Protein AF-A0AAQ3JXB2-F1 (afdb_monomer_lite)

Structure (mmCIF, N/CA/C/O backbone):
data_AF-A0AAQ3JXB2-F1
#
_entry.id   AF-A0AAQ3JXB2-F1
#
loop_
_atom_site.group_PDB
_atom_site.id
_atom_site.type_symbol
_atom_site.label_atom_id
_atom_site.label_alt_id
_atom_site.label_comp_id
_atom_site.label_asym_id
_atom_site.label_entity_id
_atom_site.label_seq_id
_atom_site.pdbx_PDB_ins_code
_atom_site.Cartn_x
_atom_site.Cartn_y
_atom_site.Cartn_z
_atom_site.occupancy
_atom_site.B_iso_or_equiv
_atom_site.auth_seq_id
_atom_site.auth_comp_id
_atom_site.auth_asym_id
_atom_site.auth_atom_id
_atom_site.pdbx_PDB_model_num
ATOM 1 N N . MET A 1 1 ? -3.325 -7.608 -34.342 1.00 51.31 1 MET A N 1
ATOM 2 C CA . MET A 1 1 ? -2.172 -7.293 -35.223 1.00 51.31 1 MET A CA 1
ATOM 3 C C . MET A 1 1 ? -1.601 -8.503 -35.985 1.00 51.31 1 MET A C 1
ATOM 5 O O . MET A 1 1 ? -0.627 -8.331 -36.702 1.00 51.31 1 MET A O 1
ATOM 9 N N . LEU A 1 2 ? -2.208 -9.698 -35.923 1.00 53.25 2 LEU A N 1
ATOM 10 C CA . LEU A 1 2 ? -1.660 -10.907 -36.567 1.00 53.25 2 LEU A CA 1
ATOM 11 C C . LEU A 1 2 ? -1.946 -11.036 -38.081 1.00 53.25 2 LEU A C 1
ATOM 13 O O . LEU A 1 2 ? -1.191 -11.687 -38.795 1.00 53.25 2 LEU A O 1
ATOM 17 N N . ASN A 1 3 ? -2.959 -10.345 -38.616 1.00 52.50 3 ASN A N 1
ATOM 18 C CA . ASN A 1 3 ? -3.387 -10.526 -40.015 1.00 52.50 3 ASN A CA 1
ATOM 19 C C . ASN A 1 3 ? -2.503 -9.837 -41.076 1.00 52.50 3 ASN A C 1
ATOM 21 O O . ASN A 1 3 ? -2.675 -10.092 -42.267 1.00 52.50 3 ASN A O 1
ATOM 25 N N . LYS A 1 4 ? -1.563 -8.965 -40.684 1.00 54.75 4 LYS A N 1
ATOM 26 C CA . LYS A 1 4 ? -0.630 -8.315 -41.630 1.00 54.75 4 LYS A CA 1
ATOM 27 C C . LYS A 1 4 ? 0.612 -9.161 -41.926 1.00 54.75 4 LYS A C 1
ATOM 29 O O . LYS A 1 4 ? 1.203 -8.992 -42.984 1.00 54.75 4 LYS A O 1
ATOM 34 N N . PHE A 1 5 ? 0.981 -10.084 -41.037 1.00 47.97 5 PHE A N 1
ATOM 35 C CA . PHE A 1 5 ? 2.203 -10.881 -41.186 1.00 47.97 5 PHE A CA 1
ATOM 36 C C . PHE A 1 5 ? 2.020 -12.049 -42.171 1.00 47.97 5 PHE A C 1
ATOM 38 O O . PHE A 1 5 ? 2.896 -12.318 -42.986 1.00 47.97 5 PHE A O 1
ATOM 45 N N . LEU A 1 6 ? 0.834 -12.667 -42.182 1.00 52.22 6 LEU A N 1
ATOM 46 C CA . LEU A 1 6 ? 0.492 -13.799 -43.059 1.00 52.22 6 LEU A CA 1
ATOM 47 C C . LEU A 1 6 ? 0.279 -13.425 -44.539 1.00 52.22 6 LEU A C 1
ATOM 49 O O . LEU A 1 6 ? 0.353 -14.293 -45.400 1.00 52.22 6 LEU A O 1
ATOM 53 N N . LYS A 1 7 ? 0.040 -12.147 -44.870 1.00 51.38 7 LYS A N 1
ATOM 54 C CA . LYS A 1 7 ? -0.134 -11.696 -46.269 1.00 51.38 7 LYS A CA 1
ATOM 55 C C . LYS A 1 7 ? 1.182 -11.389 -46.993 1.00 51.38 7 LYS A C 1
ATOM 57 O O . LYS A 1 7 ? 1.177 -11.243 -48.212 1.00 51.38 7 LYS A O 1
ATOM 62 N N . ASN A 1 8 ? 2.294 -11.277 -46.265 1.00 48.47 8 ASN A N 1
ATOM 63 C CA . ASN A 1 8 ? 3.596 -10.953 -46.854 1.00 48.47 8 ASN A CA 1
ATOM 64 C C . ASN A 1 8 ? 4.373 -12.194 -47.312 1.00 48.47 8 ASN A C 1
ATOM 66 O O . ASN A 1 8 ? 5.244 -12.072 -48.166 1.00 48.47 8 ASN A O 1
ATOM 70 N N . THR A 1 9 ? 4.044 -13.378 -46.793 1.00 49.19 9 THR A N 1
ATOM 71 C CA . THR A 1 9 ? 4.702 -14.640 -47.162 1.00 49.19 9 THR A CA 1
ATOM 72 C C . THR A 1 9 ? 4.151 -15.248 -48.452 1.00 49.19 9 THR A C 1
ATOM 74 O O . THR A 1 9 ? 4.883 -15.941 -49.147 1.00 49.19 9 THR A O 1
ATOM 77 N N . SER A 1 10 ? 2.897 -14.956 -48.821 1.00 50.88 10 SER A N 1
ATOM 78 C CA . SER A 1 10 ? 2.298 -15.459 -50.066 1.00 50.88 10 SER A CA 1
ATOM 79 C C . SER A 1 10 ? 2.708 -14.669 -51.312 1.00 50.88 10 SER A C 1
ATOM 81 O O . SER A 1 10 ? 2.716 -15.215 -52.407 1.00 50.88 10 SER A O 1
ATOM 83 N N . LYS A 1 11 ? 3.085 -13.389 -51.175 1.00 52.28 11 LYS A N 1
ATOM 84 C CA . LYS A 1 11 ? 3.577 -12.580 -52.307 1.00 52.28 11 LYS A CA 1
ATOM 85 C C . LYS A 1 11 ? 5.029 -12.885 -52.674 1.00 52.28 11 LYS A C 1
ATOM 87 O O . LYS A 1 11 ? 5.397 -12.756 -53.837 1.00 52.28 11 LYS A O 1
ATOM 92 N N . SER A 1 12 ? 5.856 -13.281 -51.705 1.00 52.16 12 SER A N 1
ATOM 93 C CA . SER A 1 12 ? 7.261 -13.612 -51.963 1.00 52.16 12 SER A CA 1
ATOM 94 C C . SER A 1 12 ? 7.439 -14.998 -52.583 1.00 52.16 12 SER A C 1
ATOM 96 O O . SER A 1 12 ? 8.377 -15.182 -53.351 1.00 52.16 12 SER A O 1
ATOM 98 N N . SER A 1 13 ? 6.548 -15.959 -52.308 1.00 55.03 13 SER A N 1
ATOM 99 C CA . SER A 1 13 ? 6.614 -17.294 -52.918 1.00 55.03 13 SER A CA 1
ATOM 100 C C . SER A 1 13 ? 6.257 -17.275 -54.408 1.00 55.03 13 SER A C 1
ATOM 102 O O . SER A 1 13 ? 6.953 -17.903 -55.196 1.00 55.03 13 SER A O 1
ATOM 104 N N . VAL A 1 14 ? 5.245 -16.496 -54.808 1.00 56.38 14 VAL A N 1
ATOM 105 C CA . VAL A 1 14 ? 4.811 -16.378 -56.217 1.00 56.38 14 VAL A CA 1
ATOM 106 C C . VAL A 1 14 ? 5.878 -15.692 -57.084 1.00 56.38 14 VAL A C 1
ATOM 108 O O . VAL A 1 14 ? 6.216 -16.187 -58.152 1.00 56.38 14 VAL A O 1
ATOM 111 N N . CYS A 1 15 ? 6.510 -14.627 -56.577 1.00 51.56 15 CYS A N 1
ATOM 112 C CA . CYS A 1 15 ? 7.579 -13.902 -57.282 1.00 51.56 15 CYS A CA 1
ATOM 113 C C . CYS A 1 15 ? 8.853 -14.748 -57.498 1.00 51.56 15 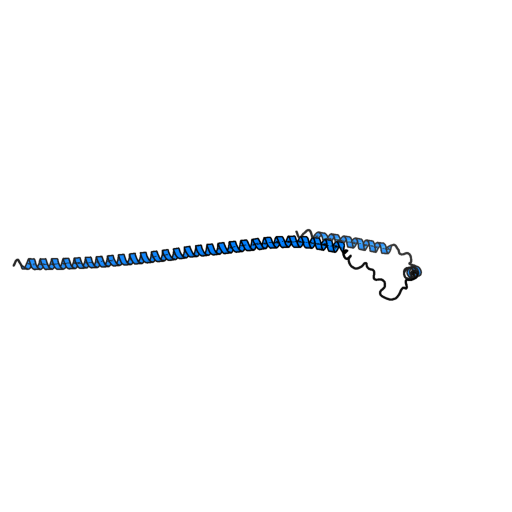CYS A C 1
ATOM 115 O O . CYS A 1 15 ? 9.587 -14.550 -58.466 1.00 51.56 15 CYS A O 1
ATOM 117 N N . ASN A 1 16 ? 9.122 -15.718 -56.617 1.00 56.16 16 ASN A N 1
ATOM 118 C CA . ASN A 1 16 ? 10.244 -16.641 -56.794 1.00 56.16 16 ASN A CA 1
ATOM 119 C C . ASN A 1 16 ? 9.948 -17.731 -57.837 1.00 56.16 16 ASN A C 1
ATOM 121 O O . ASN A 1 16 ? 10.869 -18.156 -58.531 1.00 56.16 16 ASN A O 1
ATOM 125 N N . GLN A 1 17 ? 8.684 -18.146 -57.973 1.00 59.69 17 GLN A N 1
ATOM 126 C CA . GLN A 1 17 ? 8.248 -19.140 -58.957 1.00 59.69 17 GLN A CA 1
ATOM 127 C C . GLN A 1 17 ? 8.389 -18.599 -60.390 1.00 59.69 17 GLN A C 1
ATOM 129 O O . GLN A 1 17 ? 9.027 -19.228 -61.230 1.00 59.69 17 GLN A O 1
ATOM 134 N N . GLU A 1 18 ? 7.902 -17.377 -60.632 1.00 63.31 18 GLU A N 1
ATOM 135 C CA . GLU A 1 18 ? 7.987 -16.697 -61.936 1.00 63.31 18 GLU A CA 1
ATOM 136 C C . GLU A 1 18 ? 9.444 -16.451 -62.363 1.00 63.31 18 GLU A C 1
ATOM 138 O O . GLU A 1 18 ? 9.805 -16.591 -63.531 1.00 63.31 18 GLU A O 1
ATOM 143 N N . LYS A 1 19 ? 10.322 -16.139 -61.400 1.00 65.81 19 LYS A N 1
ATOM 144 C CA . LYS A 1 19 ? 11.765 -15.996 -61.645 1.00 65.81 19 LYS A CA 1
ATOM 145 C C . LYS A 1 19 ? 12.424 -17.307 -62.059 1.00 65.81 19 LYS A C 1
ATOM 147 O O . LYS A 1 19 ? 13.346 -17.285 -62.870 1.00 65.81 19 LYS A O 1
ATOM 152 N N . PHE A 1 20 ? 11.985 -18.427 -61.490 1.00 64.69 20 PHE A N 1
ATOM 153 C CA . PH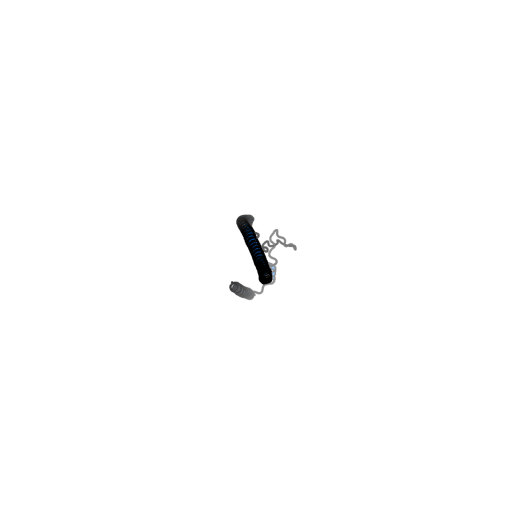E A 1 20 ? 12.517 -19.744 -61.823 1.00 64.69 20 PHE A CA 1
ATOM 154 C C . PHE A 1 20 ? 12.065 -20.186 -63.219 1.00 64.69 20 PHE A C 1
ATOM 156 O O . PHE A 1 20 ? 12.883 -20.656 -64.006 1.00 64.69 20 PHE A O 1
ATOM 163 N N . GLU A 1 21 ? 10.799 -19.953 -63.567 1.00 66.88 21 GLU A N 1
ATOM 164 C CA . GLU A 1 21 ? 10.261 -20.246 -64.901 1.00 66.88 21 GLU A CA 1
ATOM 165 C C . GLU A 1 21 ? 10.915 -19.385 -65.991 1.00 66.88 21 GLU A C 1
ATOM 167 O O . GLU A 1 21 ? 11.285 -19.910 -67.040 1.00 66.88 21 GLU A O 1
ATOM 172 N N . ALA A 1 22 ? 11.173 -18.099 -65.727 1.00 65.12 22 ALA A N 1
ATOM 173 C CA . ALA A 1 22 ? 11.887 -17.225 -66.662 1.00 65.12 22 ALA A CA 1
ATOM 174 C C . ALA A 1 22 ? 13.345 -17.664 -66.910 1.00 65.12 22 ALA A C 1
ATOM 176 O O . ALA A 1 22 ? 13.824 -17.616 -68.044 1.00 65.12 22 ALA A O 1
ATOM 177 N N . LEU A 1 23 ? 14.049 -18.130 -65.870 1.00 61.91 23 LEU A N 1
ATOM 178 C CA . LEU A 1 23 ? 15.406 -18.676 -66.005 1.00 61.91 23 LEU A CA 1
ATOM 179 C C . LEU A 1 23 ? 15.405 -20.036 -66.718 1.00 61.91 23 LEU A C 1
ATOM 181 O O . LEU A 1 23 ? 16.320 -20.328 -67.485 1.00 61.91 23 LEU A O 1
ATOM 185 N N . SER A 1 24 ? 14.367 -20.849 -66.502 1.00 62.03 24 SER A N 1
ATOM 186 C CA . SER A 1 24 ? 14.189 -22.133 -67.186 1.00 62.03 24 SER A CA 1
ATOM 187 C C . SER A 1 24 ? 13.874 -21.957 -68.676 1.00 62.03 24 SER A C 1
ATOM 189 O O . SER A 1 24 ? 14.355 -22.735 -69.499 1.00 62.03 24 SER A O 1
ATOM 191 N N . ALA A 1 25 ? 13.100 -20.932 -69.041 1.00 59.22 25 ALA A N 1
ATOM 192 C CA . ALA A 1 25 ? 12.803 -20.605 -70.433 1.00 59.22 25 ALA A CA 1
ATOM 193 C C . ALA A 1 25 ? 14.050 -20.099 -71.185 1.00 59.22 25 ALA A C 1
ATOM 195 O O . ALA A 1 25 ? 14.293 -20.515 -72.315 1.00 59.22 25 ALA A O 1
ATOM 196 N N . GLN A 1 26 ? 14.905 -19.295 -70.537 1.00 56.19 26 GLN A N 1
ATOM 197 C CA . GLN A 1 26 ? 16.168 -18.824 -71.131 1.00 56.19 26 GLN A CA 1
ATOM 198 C C . GLN A 1 26 ? 17.184 -19.941 -71.408 1.00 56.19 26 GLN A C 1
ATOM 200 O O . GLN A 1 26 ? 18.041 -19.780 -72.273 1.00 56.19 26 GLN A O 1
ATOM 205 N N . ALA A 1 27 ? 17.093 -21.077 -70.713 1.00 52.38 27 ALA A N 1
ATOM 206 C CA . ALA A 1 27 ? 17.956 -22.228 -70.971 1.00 52.38 27 ALA A CA 1
ATOM 207 C C . ALA A 1 27 ? 17.571 -23.003 -72.248 1.00 52.38 27 ALA A C 1
ATOM 209 O O . ALA A 1 27 ? 18.354 -23.829 -72.711 1.00 52.38 27 ALA A O 1
ATOM 210 N N . SER A 1 28 ? 16.384 -22.750 -72.815 1.00 52.28 28 SER A N 1
ATOM 211 C CA . SER A 1 28 ? 15.822 -23.544 -73.918 1.00 52.28 28 SER A CA 1
ATOM 212 C C . SER A 1 28 ? 15.998 -22.915 -75.311 1.00 52.28 28 SER A C 1
ATOM 214 O O . SER A 1 28 ? 15.719 -23.580 -76.302 1.00 52.28 28 SER A O 1
ATOM 216 N N . GLU A 1 29 ? 16.491 -21.674 -75.417 1.00 52.03 29 GLU A N 1
ATOM 217 C CA . GLU A 1 29 ? 16.631 -20.953 -76.702 1.00 52.03 29 GLU A CA 1
ATOM 218 C C . GLU A 1 29 ? 18.083 -20.795 -77.202 1.00 52.03 29 GLU A C 1
ATOM 220 O O . GLU A 1 29 ? 18.313 -20.196 -78.250 1.00 52.03 29 GLU A O 1
ATOM 225 N N . SER A 1 30 ? 19.082 -21.357 -76.513 1.00 50.53 30 SER A N 1
ATOM 226 C CA . SER A 1 30 ? 20.498 -21.276 -76.919 1.00 50.53 30 SER A CA 1
ATOM 227 C C . SER A 1 30 ? 21.102 -22.607 -77.380 1.00 50.53 30 SER A C 1
ATOM 229 O O . SER A 1 30 ? 22.315 -22.801 -77.305 1.00 50.53 30 SER A O 1
ATOM 231 N N . SER A 1 31 ? 20.287 -23.528 -77.906 1.00 53.09 31 SER A N 1
ATOM 232 C CA . SER A 1 31 ? 20.771 -24.780 -78.502 1.00 53.09 31 SER A CA 1
ATOM 233 C C . SER A 1 31 ? 21.367 -24.552 -79.899 1.00 53.09 31 SER A C 1
ATOM 235 O O . SER A 1 31 ? 20.897 -25.094 -80.899 1.00 53.09 31 SER A O 1
ATOM 237 N N . THR A 1 32 ? 22.421 -23.745 -79.989 1.00 59.66 32 THR A N 1
ATOM 238 C CA . THR A 1 32 ? 23.436 -23.977 -81.018 1.00 59.66 32 THR A CA 1
ATOM 239 C C . THR A 1 32 ? 24.144 -25.281 -80.651 1.00 59.66 32 THR A C 1
ATOM 241 O O . THR A 1 32 ? 24.443 -25.444 -79.465 1.00 59.66 32 THR A O 1
ATOM 244 N N . PRO A 1 33 ? 24.395 -26.214 -81.591 1.00 55.66 33 PRO A N 1
ATOM 245 C CA . PRO A 1 33 ? 25.168 -27.415 -81.295 1.00 55.66 33 PRO A CA 1
ATOM 246 C C . PRO A 1 33 ? 26.499 -26.953 -80.713 1.00 55.66 33 PRO A C 1
ATOM 248 O O . PRO A 1 33 ? 27.282 -26.291 -81.393 1.00 55.66 33 PRO A O 1
ATOM 251 N N . ILE A 1 34 ? 26.679 -27.181 -79.414 1.00 61.94 34 ILE A N 1
ATOM 252 C CA . ILE A 1 34 ? 27.871 -26.729 -78.723 1.00 61.94 34 ILE A CA 1
ATOM 253 C C . ILE A 1 34 ? 28.965 -27.665 -79.207 1.00 61.94 34 ILE A C 1
ATOM 255 O O . ILE A 1 34 ? 29.000 -28.830 -78.819 1.00 61.94 34 ILE A O 1
ATOM 259 N N . ASP A 1 35 ? 29.774 -27.162 -80.135 1.00 66.38 35 ASP A N 1
ATOM 260 C CA . ASP A 1 35 ? 30.965 -27.837 -80.622 1.00 66.38 35 ASP A CA 1
ATOM 261 C C . ASP A 1 35 ? 31.767 -28.297 -79.398 1.00 66.38 35 ASP A C 1
ATOM 263 O O . ASP A 1 35 ? 32.036 -27.502 -78.489 1.00 66.38 35 ASP A O 1
ATOM 267 N N . GLU A 1 36 ? 32.066 -29.593 -79.310 1.00 67.56 36 GLU A N 1
ATOM 268 C CA . GLU A 1 36 ? 32.727 -30.171 -78.133 1.00 67.56 36 GLU A CA 1
ATOM 269 C C . GLU A 1 36 ? 34.054 -29.447 -77.864 1.00 67.56 36 GLU A C 1
ATOM 271 O O . GLU A 1 36 ? 34.427 -29.205 -76.711 1.00 67.56 36 GLU A O 1
ATOM 276 N N . ASP A 1 37 ? 34.692 -28.968 -78.933 1.00 66.81 37 ASP A N 1
ATOM 277 C CA . ASP A 1 37 ? 35.904 -28.167 -78.880 1.00 66.81 37 ASP A CA 1
ATOM 278 C C . ASP A 1 37 ? 35.664 -26.745 -78.331 1.00 66.81 37 ASP A C 1
ATOM 280 O O . ASP A 1 37 ? 36.546 -26.184 -77.678 1.00 66.81 37 ASP A O 1
ATOM 284 N N . GLU A 1 38 ? 34.487 -26.143 -78.532 1.00 64.38 38 GLU A N 1
ATOM 285 C CA . GLU A 1 38 ? 34.094 -24.848 -77.943 1.00 64.38 38 GLU A CA 1
ATOM 286 C C . GLU A 1 38 ? 33.952 -24.970 -76.419 1.00 64.38 38 GLU A C 1
ATOM 288 O O . GLU A 1 38 ? 34.487 -24.140 -75.673 1.00 64.38 38 GLU A O 1
ATOM 293 N N . ILE A 1 39 ? 33.326 -26.055 -75.944 1.00 67.56 39 ILE A N 1
ATOM 294 C CA . ILE A 1 39 ? 33.247 -26.383 -74.510 1.00 67.56 39 ILE A CA 1
ATOM 295 C C . ILE A 1 39 ? 34.655 -26.572 -73.955 1.00 67.56 39 ILE A C 1
ATOM 297 O O . ILE A 1 39 ? 35.009 -25.998 -72.919 1.00 67.56 39 ILE A O 1
ATOM 301 N N . TYR A 1 40 ? 35.482 -27.341 -74.663 1.00 64.38 40 TYR A N 1
ATOM 302 C CA . TYR A 1 40 ? 36.838 -27.642 -74.233 1.00 64.38 40 TYR A CA 1
ATOM 303 C C . TYR A 1 40 ? 37.698 -26.376 -74.138 1.00 64.38 40 TYR A C 1
ATOM 305 O O . TYR A 1 40 ? 38.387 -26.178 -73.138 1.00 64.38 40 TYR A O 1
ATOM 313 N N . ARG A 1 41 ? 37.590 -25.447 -75.097 1.00 69.38 41 ARG A N 1
ATOM 314 C CA . ARG A 1 41 ? 38.257 -24.131 -75.051 1.00 69.38 41 ARG A CA 1
ATOM 315 C C . ARG A 1 41 ? 37.728 -23.230 -73.933 1.00 69.38 41 ARG A C 1
ATOM 317 O O . ARG A 1 41 ? 38.500 -22.486 -73.324 1.00 69.38 41 ARG A O 1
ATOM 324 N N . GLN A 1 42 ? 36.429 -23.268 -73.635 1.00 64.12 42 GLN A N 1
ATOM 325 C CA . GLN A 1 42 ? 35.845 -22.452 -72.568 1.00 64.12 42 GLN A CA 1
ATOM 326 C C . GLN A 1 42 ? 36.244 -22.954 -71.175 1.00 64.12 42 GLN A C 1
ATOM 328 O O . GLN A 1 42 ? 36.470 -22.139 -70.271 1.00 64.12 42 GLN A O 1
ATOM 333 N N . VAL A 1 43 ? 36.371 -24.273 -71.006 1.00 62.28 43 VAL A N 1
ATOM 334 C CA . VAL A 1 43 ? 36.831 -24.918 -69.770 1.00 62.28 43 VAL A CA 1
ATOM 335 C C . VAL A 1 43 ? 38.349 -24.796 -69.633 1.00 62.28 43 VAL A C 1
ATOM 337 O O . VAL A 1 43 ? 38.839 -24.363 -68.584 1.00 62.28 43 VAL A O 1
ATOM 340 N N . ILE A 1 44 ? 39.102 -25.078 -70.697 1.00 69.31 44 ILE A N 1
ATOM 341 C CA . ILE A 1 44 ? 40.568 -24.999 -70.785 1.00 69.31 44 ILE A CA 1
ATOM 342 C C . ILE A 1 44 ? 40.975 -23.707 -71.503 1.00 69.31 44 ILE A C 1
ATOM 344 O O . ILE A 1 44 ? 41.693 -23.706 -72.500 1.00 69.31 44 ILE A O 1
ATOM 348 N N . ARG A 1 45 ? 40.494 -22.561 -71.001 1.00 69.19 45 ARG A N 1
ATOM 349 C CA . ARG A 1 45 ? 40.944 -21.251 -71.503 1.00 69.19 45 ARG A CA 1
ATOM 350 C C . ARG A 1 45 ? 42.474 -21.175 -71.501 1.00 69.19 45 ARG A C 1
ATOM 352 O O . ARG A 1 45 ? 43.068 -21.735 -70.572 1.00 69.19 45 ARG A O 1
ATOM 359 N N . PRO A 1 46 ? 43.083 -20.412 -72.432 1.00 68.88 46 PRO A N 1
ATOM 360 C CA . PRO A 1 46 ? 44.524 -20.217 -72.480 1.00 68.88 46 PRO A CA 1
ATOM 361 C C . PRO A 1 46 ? 45.078 -19.887 -71.100 1.00 68.88 46 PRO A C 1
ATOM 363 O O . PRO A 1 46 ? 44.585 -18.984 -70.409 1.00 68.88 46 PRO A O 1
ATOM 366 N N . GLU A 1 47 ? 46.068 -20.667 -70.685 1.00 67.81 47 GLU A N 1
ATOM 367 C CA . GLU A 1 47 ? 46.726 -20.482 -69.406 1.00 67.81 47 GLU A CA 1
ATOM 368 C C . GLU A 1 47 ? 47.342 -19.083 -69.370 1.00 67.81 47 GLU A C 1
ATOM 370 O O . GLU A 1 47 ? 48.127 -18.693 -70.235 1.00 67.81 47 GLU A O 1
ATOM 375 N N . ARG A 1 48 ? 46.924 -18.274 -68.393 1.00 68.94 48 ARG A N 1
ATOM 376 C CA . ARG A 1 48 ? 47.497 -16.942 -68.224 1.00 68.94 48 ARG A CA 1
ATOM 377 C C . ARG A 1 48 ? 48.880 -17.102 -67.612 1.00 68.94 48 ARG A C 1
ATOM 379 O O . ARG A 1 48 ? 49.023 -17.771 -66.590 1.00 68.94 48 ARG A O 1
ATOM 386 N N . HIS A 1 49 ? 49.874 -16.469 -68.231 1.00 62.03 49 HIS A N 1
ATOM 387 C CA . HIS A 1 49 ? 51.260 -16.502 -67.774 1.00 62.03 49 HIS A CA 1
ATOM 388 C C . HIS A 1 49 ? 51.340 -16.180 -66.270 1.00 62.03 49 HIS A C 1
ATOM 390 O O . HIS A 1 49 ? 50.792 -15.174 -65.819 1.00 62.03 49 HIS A O 1
ATOM 396 N N . GLY A 1 50 ? 51.964 -17.070 -65.494 1.00 65.25 50 GLY A N 1
ATOM 397 C CA . GLY A 1 50 ? 52.111 -16.937 -64.040 1.00 65.25 50 GLY A CA 1
ATOM 398 C C . GLY A 1 50 ? 50.963 -17.489 -63.183 1.00 65.25 50 GLY A C 1
ATOM 399 O O . GLY A 1 50 ? 51.023 -17.367 -61.962 1.00 65.25 50 GLY A O 1
ATOM 400 N N . ARG A 1 51 ? 49.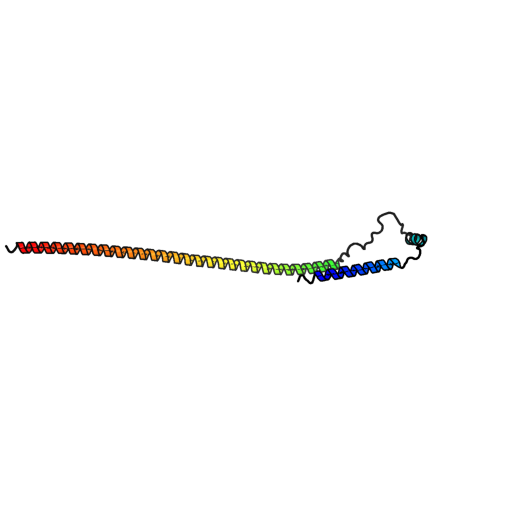925 -18.108 -63.766 1.00 65.56 51 ARG A N 1
ATOM 401 C CA . ARG A 1 51 ? 48.828 -18.737 -63.009 1.00 65.56 51 ARG A CA 1
ATOM 402 C C . ARG A 1 51 ? 48.654 -20.199 -63.408 1.00 65.56 51 ARG A C 1
ATOM 404 O O . ARG A 1 51 ? 47.827 -20.517 -64.258 1.00 65.56 51 ARG A O 1
ATOM 411 N N . THR A 1 52 ? 49.393 -21.076 -62.734 1.00 63.56 52 THR A N 1
ATOM 412 C CA . THR A 1 52 ? 49.267 -22.527 -62.894 1.00 63.56 52 THR A CA 1
ATOM 413 C C . THR A 1 52 ? 47.919 -23.008 -62.358 1.00 63.56 52 THR A C 1
ATOM 415 O O . THR A 1 52 ? 47.561 -22.721 -61.211 1.00 63.56 52 THR A O 1
ATOM 418 N N . ARG A 1 53 ? 47.154 -23.756 -63.162 1.00 65.19 53 ARG A N 1
ATOM 419 C CA . ARG A 1 53 ? 45.973 -24.494 -62.676 1.00 65.19 53 ARG A CA 1
ATOM 420 C C . ARG A 1 53 ? 46.436 -25.707 -61.862 1.00 65.19 53 ARG A C 1
ATOM 422 O O . ARG A 1 53 ? 46.493 -26.818 -62.369 1.00 65.19 53 ARG A O 1
ATOM 429 N N . GLY A 1 54 ? 46.815 -25.489 -60.607 1.00 70.19 54 GLY A N 1
ATOM 430 C CA . GLY A 1 54 ? 47.110 -26.584 -59.681 1.00 70.19 54 GLY A CA 1
ATOM 431 C C . GLY A 1 54 ? 45.833 -27.297 -59.225 1.00 70.19 54 GLY A C 1
ATOM 432 O O . GLY A 1 54 ? 44.812 -26.648 -58.994 1.00 70.19 54 GLY A O 1
ATOM 433 N N . TYR A 1 55 ? 45.892 -28.619 -59.049 1.00 63.91 55 TYR A N 1
ATOM 434 C CA . TYR A 1 55 ? 44.904 -29.344 -58.248 1.00 63.91 55 TYR A CA 1
ATOM 435 C C . TYR A 1 55 ? 45.189 -29.066 -56.765 1.00 63.91 55 TYR A C 1
ATOM 437 O O . TYR A 1 55 ? 46.212 -29.476 -56.225 1.00 63.91 55 TYR A O 1
ATOM 445 N N . GLY A 1 56 ? 44.299 -28.307 -56.134 1.00 67.38 56 GLY A N 1
ATOM 446 C CA . GLY A 1 56 ? 44.373 -27.841 -54.749 1.00 67.38 56 GLY A CA 1
ATOM 447 C C . GLY A 1 56 ? 43.234 -26.852 -54.496 1.00 67.38 56 GLY A C 1
ATOM 448 O O . GLY A 1 56 ? 42.576 -26.434 -55.452 1.00 67.38 56 GLY A O 1
ATOM 449 N N . LEU A 1 57 ? 42.961 -26.482 -53.238 1.00 61.97 57 LEU A N 1
ATOM 450 C CA . LEU A 1 57 ? 41.985 -25.425 -52.946 1.00 61.97 57 LEU A CA 1
ATOM 451 C C . LEU A 1 57 ? 42.473 -24.132 -53.619 1.00 61.97 57 LEU A C 1
ATOM 453 O O . LEU A 1 57 ? 43.367 -23.464 -53.106 1.00 61.97 57 LEU A O 1
ATOM 457 N N . GLY A 1 58 ? 41.947 -23.820 -54.807 1.00 66.94 58 GLY A N 1
ATOM 458 C CA . GLY A 1 58 ? 42.270 -22.594 -55.535 1.00 66.94 58 GLY A CA 1
ATOM 459 C C . GLY A 1 58 ? 41.925 -21.350 -54.713 1.00 66.94 58 GLY A C 1
ATOM 460 O O . GLY A 1 58 ? 41.387 -21.456 -53.615 1.00 66.94 58 GLY A O 1
ATOM 461 N N . THR A 1 59 ? 42.202 -20.153 -55.244 1.00 63.62 59 THR A N 1
ATOM 462 C CA . THR A 1 59 ? 41.808 -18.884 -54.602 1.00 63.62 59 THR A CA 1
ATOM 463 C C . THR A 1 59 ? 40.349 -18.951 -54.161 1.00 63.62 59 THR A C 1
ATOM 465 O O . THR A 1 59 ? 39.457 -18.923 -55.012 1.00 63.62 59 THR A O 1
ATOM 468 N N . THR A 1 60 ? 40.117 -19.069 -52.853 1.00 63.97 60 THR A N 1
ATOM 469 C CA . THR A 1 60 ? 38.777 -19.125 -52.282 1.00 63.97 60 THR A CA 1
ATOM 470 C C . THR A 1 60 ? 38.054 -17.851 -52.709 1.00 63.97 60 THR A C 1
ATOM 472 O O . THR A 1 60 ? 38.563 -16.761 -52.433 1.00 63.97 60 THR A O 1
ATOM 475 N N . PRO A 1 61 ? 36.915 -17.925 -53.416 1.00 59.94 61 PRO A N 1
ATOM 476 C CA . PRO A 1 61 ? 36.170 -16.724 -53.757 1.00 59.94 61 PRO A CA 1
ATOM 477 C C . PRO A 1 61 ? 35.764 -16.039 -52.448 1.00 59.94 61 PRO A C 1
ATOM 479 O O . PRO A 1 61 ? 34.986 -16.591 -51.673 1.00 59.94 61 PRO A O 1
ATOM 482 N N . SER A 1 62 ? 36.281 -14.838 -52.173 1.00 60.97 62 SER A N 1
ATOM 483 C CA . SER A 1 62 ? 36.005 -14.104 -50.925 1.00 60.97 62 SER A CA 1
ATOM 484 C C . SER A 1 62 ? 34.578 -13.529 -50.859 1.00 60.97 62 SER A C 1
ATOM 486 O O . SER A 1 62 ? 34.327 -12.549 -50.163 1.00 60.97 62 SER A O 1
ATOM 488 N N . SER A 1 63 ? 33.637 -14.092 -51.614 1.00 58.22 63 SER A N 1
ATOM 489 C CA . SER A 1 63 ? 32.302 -13.539 -51.834 1.00 58.22 63 SER A CA 1
ATOM 490 C C . SER A 1 63 ? 31.218 -14.587 -51.574 1.00 58.22 63 SER A C 1
ATOM 492 O O . SER A 1 63 ? 30.335 -14.805 -52.393 1.00 58.22 63 SER A O 1
ATOM 494 N N . VAL A 1 64 ? 31.307 -15.290 -50.439 1.00 58.47 64 VAL A N 1
ATOM 495 C CA . VAL A 1 64 ? 30.245 -16.227 -50.009 1.00 58.47 64 VAL A CA 1
ATOM 496 C C . VAL A 1 64 ? 29.771 -15.972 -48.573 1.00 58.47 64 VAL A C 1
ATOM 498 O O . VAL A 1 64 ? 28.651 -16.332 -48.227 1.00 58.47 64 VAL A O 1
ATOM 501 N N . PHE A 1 65 ? 30.539 -15.265 -47.739 1.00 60.69 65 PHE A N 1
ATOM 502 C CA . PHE A 1 65 ? 30.135 -14.981 -46.362 1.00 60.69 65 PHE A CA 1
ATOM 503 C C . PHE A 1 65 ? 29.954 -13.478 -46.146 1.00 60.69 65 PHE A C 1
ATOM 505 O O . PHE A 1 65 ? 30.905 -12.712 -46.233 1.00 60.69 65 PHE A O 1
ATOM 512 N N . ARG A 1 66 ? 28.685 -13.100 -45.933 1.00 63.91 66 ARG A N 1
ATOM 513 C CA . ARG A 1 66 ? 28.135 -11.853 -45.369 1.00 63.91 66 ARG A CA 1
ATOM 514 C C . ARG A 1 66 ? 29.170 -10.743 -45.116 1.00 63.91 66 ARG A C 1
ATOM 516 O O . ARG A 1 66 ? 30.029 -10.903 -44.255 1.00 63.91 66 ARG A O 1
ATOM 523 N N . ALA A 1 67 ? 29.023 -9.605 -45.801 1.00 66.62 67 ALA A N 1
ATOM 524 C CA . ALA A 1 67 ? 29.856 -8.418 -45.604 1.00 66.62 67 ALA A CA 1
ATOM 525 C C . ALA A 1 67 ? 30.003 -8.096 -44.107 1.00 66.62 67 ALA A C 1
ATOM 527 O O . ALA A 1 67 ? 29.034 -7.735 -43.436 1.00 66.62 67 ALA A O 1
ATOM 528 N N . THR A 1 68 ? 31.206 -8.286 -43.572 1.00 72.38 68 THR A N 1
ATOM 529 C CA . THR A 1 68 ? 31.535 -7.855 -42.217 1.00 72.38 68 THR A CA 1
ATOM 530 C C . THR A 1 68 ? 31.575 -6.331 -42.216 1.00 72.38 68 THR A C 1
ATOM 532 O O . THR A 1 68 ? 32.302 -5.771 -43.043 1.00 72.38 68 THR A O 1
ATOM 535 N N . PRO A 1 69 ? 30.816 -5.655 -41.336 1.00 74.75 69 PRO A N 1
ATOM 536 C CA . PRO A 1 69 ? 30.840 -4.202 -41.266 1.00 74.75 69 PRO A CA 1
ATOM 537 C C . PRO A 1 69 ? 32.267 -3.717 -41.022 1.00 74.75 69 PRO A C 1
ATOM 539 O O . PRO A 1 69 ? 33.025 -4.312 -40.247 1.00 74.75 69 PRO A O 1
ATOM 542 N N . GLY A 1 70 ? 32.643 -2.644 -41.713 1.00 82.94 70 GLY A N 1
ATOM 543 C CA . GLY A 1 70 ? 33.968 -2.054 -41.570 1.00 82.94 70 GLY A CA 1
ATOM 544 C C . GLY A 1 70 ? 34.202 -1.541 -40.145 1.00 82.94 70 GLY A C 1
ATOM 545 O O . GLY A 1 70 ? 33.263 -1.290 -39.387 1.00 82.94 70 GLY A O 1
ATOM 546 N N . ARG A 1 71 ? 35.468 -1.316 -39.770 1.00 87.06 71 ARG A N 1
ATOM 547 C CA . ARG A 1 71 ? 35.839 -0.847 -38.419 1.00 87.06 71 ARG A CA 1
ATOM 548 C C . ARG A 1 71 ? 35.060 0.402 -37.982 1.00 87.06 71 ARG A C 1
ATOM 550 O O . ARG A 1 71 ? 34.654 0.494 -36.830 1.00 87.06 71 ARG A O 1
ATOM 557 N N . ILE A 1 72 ? 34.836 1.338 -38.905 1.00 87.81 72 ILE A N 1
ATOM 558 C CA . ILE A 1 72 ? 34.120 2.598 -38.652 1.00 87.81 72 ILE A CA 1
ATOM 559 C C . ILE A 1 72 ? 32.649 2.328 -38.301 1.00 87.81 72 ILE A C 1
ATOM 561 O O . ILE A 1 72 ? 32.139 2.854 -37.310 1.00 87.81 72 ILE A O 1
ATOM 565 N N . GLU A 1 73 ? 31.985 1.458 -39.062 1.00 89.69 73 GLU A N 1
ATOM 566 C CA . GLU A 1 73 ? 30.589 1.078 -38.828 1.00 89.69 73 GLU A CA 1
ATOM 567 C C . GLU A 1 73 ? 30.429 0.383 -37.475 1.00 89.69 73 GLU A C 1
ATOM 569 O O . GLU A 1 73 ? 29.528 0.728 -36.711 1.00 89.69 73 GLU A O 1
ATOM 574 N N . LEU A 1 74 ? 31.349 -0.525 -37.132 1.00 89.88 74 LEU A N 1
ATOM 575 C CA . LEU A 1 74 ? 31.379 -1.182 -35.825 1.00 89.88 74 LEU A CA 1
ATOM 576 C C . LEU A 1 74 ? 31.543 -0.177 -34.679 1.00 89.88 74 LEU A C 1
ATOM 578 O O . LEU A 1 74 ? 30.802 -0.240 -33.699 1.00 89.88 74 LEU A O 1
ATOM 582 N N . THR A 1 75 ? 32.462 0.787 -34.801 1.00 90.75 75 THR A N 1
ATOM 583 C CA . THR A 1 75 ? 32.649 1.818 -33.764 1.00 90.75 75 THR A CA 1
ATOM 584 C C . THR A 1 75 ? 31.430 2.724 -33.606 1.00 90.75 75 THR A C 1
ATOM 586 O O . THR A 1 75 ? 31.050 3.041 -32.480 1.00 90.75 75 THR A O 1
ATOM 589 N N . SER A 1 76 ? 30.770 3.091 -34.709 1.00 93.62 76 SER A N 1
ATOM 590 C CA . SER A 1 76 ? 29.548 3.899 -34.674 1.00 93.62 76 SER A CA 1
ATOM 591 C C . SER A 1 76 ? 28.390 3.139 -34.019 1.00 93.62 76 SER A C 1
ATOM 593 O O . SER A 1 76 ? 27.694 3.680 -33.158 1.00 93.62 76 SER A O 1
ATOM 595 N N . GLN A 1 77 ? 28.222 1.855 -34.353 1.00 93.75 77 GLN A N 1
ATOM 596 C CA . GLN A 1 77 ? 27.217 0.996 -33.725 1.00 93.75 77 GLN A CA 1
ATOM 597 C C . GLN A 1 77 ? 27.476 0.815 -32.227 1.00 93.75 77 GLN A C 1
ATOM 599 O O . GLN A 1 77 ? 26.532 0.891 -31.441 1.00 93.75 77 GLN A O 1
ATOM 604 N N . LEU A 1 78 ? 28.737 0.636 -31.824 1.00 94.94 78 LEU A N 1
ATOM 605 C CA . LEU A 1 78 ? 29.127 0.521 -30.420 1.00 94.94 78 LEU A CA 1
ATOM 606 C C . LEU A 1 78 ? 28.813 1.805 -29.641 1.00 94.94 78 LEU A C 1
ATOM 608 O O . LEU A 1 78 ? 28.197 1.743 -28.581 1.00 94.94 78 LEU A O 1
ATOM 612 N N . GLN A 1 79 ? 29.153 2.975 -30.188 1.00 95.00 79 GLN A N 1
ATOM 613 C CA . GLN A 1 79 ? 28.809 4.261 -29.572 1.00 95.00 79 GLN A CA 1
ATOM 614 C C . GLN A 1 79 ? 27.292 4.441 -29.437 1.00 95.00 79 GLN A C 1
ATOM 616 O O . GLN A 1 79 ? 26.800 4.796 -28.366 1.00 95.00 79 GLN A O 1
ATOM 621 N N . ALA A 1 80 ? 26.531 4.142 -30.493 1.00 95.69 80 ALA A N 1
ATOM 622 C CA . ALA A 1 80 ? 25.075 4.227 -30.455 1.00 95.69 80 ALA A CA 1
ATOM 623 C C . ALA A 1 80 ? 24.461 3.254 -29.432 1.00 95.69 80 ALA A C 1
ATOM 625 O O . ALA A 1 80 ? 23.492 3.604 -28.754 1.00 95.69 80 ALA A O 1
ATOM 626 N N . ALA A 1 81 ? 25.014 2.046 -29.305 1.00 95.94 81 ALA A N 1
ATOM 627 C CA . ALA A 1 81 ? 24.603 1.074 -28.298 1.00 95.94 81 ALA A CA 1
ATOM 628 C C . ALA A 1 81 ? 24.913 1.567 -26.877 1.00 95.94 81 ALA A C 1
ATOM 630 O O . ALA A 1 81 ? 24.033 1.510 -26.023 1.00 95.94 81 ALA A O 1
ATOM 631 N N . ASN A 1 82 ? 26.098 2.134 -26.641 1.00 96.88 82 ASN A N 1
ATOM 632 C CA . ASN A 1 82 ? 26.484 2.683 -25.339 1.00 96.88 82 ASN A CA 1
ATOM 633 C C . ASN A 1 82 ? 25.546 3.811 -24.894 1.00 96.88 82 ASN A C 1
ATOM 635 O O . ASN A 1 82 ? 25.001 3.754 -23.796 1.00 96.88 82 ASN A O 1
ATOM 639 N N . VAL A 1 83 ? 25.238 4.763 -25.781 1.00 96.94 83 VAL A N 1
ATOM 640 C CA . VAL A 1 83 ? 24.289 5.852 -25.480 1.00 96.94 83 VAL A CA 1
ATOM 641 C C . VAL A 1 83 ? 22.889 5.313 -25.167 1.00 96.94 83 VAL A C 1
ATOM 643 O O . VAL A 1 83 ? 22.180 5.841 -24.306 1.00 96.94 83 VAL A O 1
ATOM 646 N N . ARG A 1 84 ? 22.444 4.259 -25.864 1.00 96.62 84 ARG A N 1
ATOM 647 C CA . ARG A 1 84 ? 21.167 3.598 -25.543 1.00 96.62 84 ARG A CA 1
ATOM 648 C C . ARG A 1 84 ? 21.225 2.923 -24.176 1.00 96.62 84 ARG A C 1
ATOM 650 O O . ARG A 1 84 ? 20.263 3.053 -23.424 1.00 96.62 84 ARG A O 1
ATOM 657 N N . ASN A 1 85 ? 22.329 2.259 -23.849 1.00 97.25 85 ASN A N 1
ATOM 658 C CA . ASN A 1 85 ? 22.518 1.593 -22.565 1.00 97.25 85 ASN A CA 1
ATOM 659 C C . ASN A 1 85 ? 22.512 2.595 -21.407 1.00 97.25 85 ASN A C 1
ATOM 661 O O . ASN A 1 85 ? 21.777 2.386 -20.451 1.00 97.25 85 ASN A O 1
ATOM 665 N N . GLU A 1 86 ? 23.201 3.731 -21.517 1.00 96.94 86 GLU A N 1
ATOM 666 C CA . GLU A 1 86 ? 23.167 4.801 -20.504 1.00 96.94 86 GLU A CA 1
ATOM 667 C C . GLU A 1 86 ? 21.744 5.344 -20.277 1.00 96.94 86 GLU A C 1
ATOM 669 O O . GLU A 1 86 ? 21.284 5.529 -19.144 1.00 96.94 86 GLU A O 1
ATOM 674 N N . LYS A 1 87 ? 20.981 5.540 -21.362 1.00 97.31 87 LYS A N 1
ATOM 675 C CA . LYS A 1 87 ? 19.564 5.935 -21.278 1.00 97.31 87 LYS A CA 1
ATOM 676 C C . LYS A 1 87 ? 18.689 4.867 -20.622 1.00 97.31 87 LYS A C 1
ATOM 678 O O . LYS A 1 87 ? 17.686 5.212 -20.002 1.00 97.31 87 LYS A O 1
ATOM 683 N N . LEU A 1 88 ? 19.011 3.587 -20.788 1.00 97.62 88 LEU A N 1
ATOM 684 C CA . LEU A 1 88 ? 18.299 2.498 -20.122 1.00 97.62 88 LEU A CA 1
ATOM 685 C C . LEU A 1 88 ? 18.666 2.422 -18.640 1.00 97.62 88 LEU A C 1
ATOM 687 O O . LEU A 1 88 ? 17.757 2.349 -17.822 1.00 97.62 88 LEU A O 1
ATOM 691 N N . ILE A 1 89 ? 19.949 2.537 -18.293 1.00 97.81 89 ILE A N 1
ATOM 692 C CA . ILE A 1 89 ? 20.436 2.551 -16.905 1.00 97.81 89 ILE A CA 1
ATOM 693 C C . ILE A 1 89 ? 19.750 3.670 -16.116 1.00 97.81 89 ILE A C 1
ATOM 695 O O . ILE A 1 89 ? 19.089 3.406 -15.119 1.00 97.81 89 ILE A O 1
ATOM 699 N N . SER A 1 90 ? 19.762 4.901 -16.633 1.00 97.75 90 SER A N 1
ATOM 700 C CA . SER A 1 90 ? 19.086 6.033 -15.978 1.00 97.75 90 SER A CA 1
ATOM 701 C C . SER A 1 90 ? 17.564 5.862 -15.833 1.00 97.75 90 SER A C 1
ATOM 703 O O . SER A 1 90 ? 16.956 6.420 -14.918 1.00 97.75 90 SER A O 1
ATOM 705 N N . LYS A 1 91 ? 16.909 5.103 -16.723 1.00 97.94 91 LYS A N 1
ATOM 706 C CA . LYS A 1 91 ? 15.487 4.746 -16.569 1.00 97.94 91 LYS A CA 1
ATOM 707 C C . LYS A 1 91 ? 15.288 3.677 -15.501 1.00 97.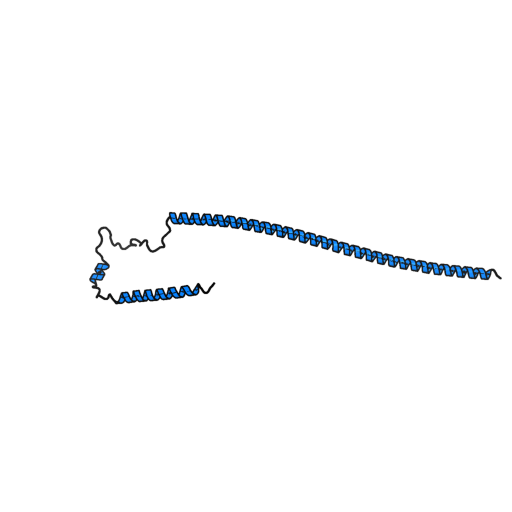94 91 LYS A C 1
ATOM 709 O O . LYS A 1 91 ? 14.339 3.797 -14.732 1.00 97.94 91 LYS A O 1
ATOM 714 N N . ILE A 1 92 ? 16.159 2.671 -15.457 1.00 97.62 92 ILE A N 1
ATOM 715 C CA . ILE A 1 92 ? 16.143 1.613 -14.443 1.00 97.62 92 ILE A CA 1
ATOM 716 C C . ILE A 1 92 ? 16.320 2.234 -13.058 1.00 97.62 92 ILE A C 1
ATOM 718 O O . ILE A 1 92 ? 15.456 2.037 -12.216 1.00 97.62 92 ILE A O 1
ATOM 722 N N . GLU A 1 93 ? 17.312 3.104 -12.863 1.00 97.62 93 GLU A N 1
ATOM 723 C CA . GLU A 1 93 ? 17.532 3.803 -11.587 1.00 97.62 93 GLU A CA 1
ATOM 724 C C . GLU A 1 93 ? 16.302 4.606 -11.132 1.00 97.62 93 GLU A C 1
ATOM 726 O O . GLU A 1 93 ? 15.947 4.623 -9.953 1.00 97.62 93 GLU A O 1
ATOM 731 N N . LYS A 1 94 ? 15.613 5.281 -12.064 1.00 97.56 94 LYS A N 1
ATOM 732 C CA . LYS A 1 94 ? 14.372 6.011 -11.755 1.00 97.56 94 LYS A CA 1
ATOM 733 C C . LYS A 1 94 ? 13.235 5.072 -11.360 1.00 97.56 94 LYS A C 1
ATOM 735 O O . LYS A 1 94 ? 12.443 5.426 -10.493 1.00 97.56 94 LYS A O 1
ATOM 740 N N . LEU A 1 95 ? 13.124 3.913 -12.007 1.00 96.69 95 LEU A N 1
ATOM 741 C CA . LEU A 1 95 ? 12.126 2.902 -11.661 1.00 96.69 95 LEU A CA 1
ATOM 742 C C . LEU A 1 95 ? 12.431 2.261 -10.306 1.00 96.69 95 LEU A C 1
ATOM 744 O O . LEU A 1 95 ? 11.521 2.104 -9.503 1.00 96.69 95 LEU A O 1
ATOM 748 N N . GLU A 1 96 ? 13.694 1.949 -10.026 1.00 95.88 96 GLU A N 1
ATOM 749 C CA . GLU A 1 96 ? 14.138 1.409 -8.740 1.00 95.88 96 GLU A CA 1
ATOM 750 C C . GLU A 1 96 ? 13.835 2.369 -7.591 1.00 95.88 96 GLU A C 1
ATOM 752 O O . GLU A 1 96 ? 13.257 1.948 -6.591 1.00 95.88 96 GLU A O 1
ATOM 757 N N . LYS A 1 97 ? 14.124 3.667 -7.758 1.00 97.62 97 LYS A N 1
ATOM 758 C CA . LYS A 1 97 ? 13.776 4.694 -6.762 1.00 97.62 97 LYS A CA 1
ATOM 759 C C . LYS A 1 97 ? 12.274 4.749 -6.487 1.00 97.62 97 LYS A C 1
ATOM 761 O O . LYS A 1 97 ? 11.882 4.692 -5.328 1.00 97.62 97 LYS A O 1
ATOM 766 N N . LYS A 1 98 ? 11.445 4.769 -7.536 1.00 96.94 98 LYS A N 1
ATOM 767 C CA . LYS A 1 98 ? 9.979 4.754 -7.392 1.00 96.94 98 LYS A CA 1
ATOM 768 C C . LYS A 1 98 ? 9.472 3.493 -6.699 1.00 96.94 98 LYS A C 1
ATOM 770 O O . LYS A 1 98 ? 8.627 3.575 -5.824 1.00 96.94 98 LYS A O 1
ATOM 775 N N . MET A 1 99 ? 10.007 2.323 -7.053 1.00 95.25 99 MET A N 1
ATOM 776 C CA . MET A 1 99 ? 9.634 1.076 -6.380 1.00 95.25 99 MET A CA 1
ATOM 777 C C . MET A 1 99 ? 10.025 1.077 -4.902 1.00 95.25 99 MET A C 1
ATOM 779 O O . MET A 1 99 ? 9.324 0.478 -4.089 1.00 95.25 99 MET A O 1
ATOM 783 N N . GLU A 1 100 ? 11.152 1.694 -4.551 1.00 95.81 100 GLU A N 1
ATOM 784 C CA . GLU A 1 100 ? 11.595 1.795 -3.163 1.00 95.81 100 GLU A CA 1
ATOM 785 C C . GLU A 1 100 ? 10.736 2.779 -2.359 1.00 95.81 100 GLU A C 1
ATOM 787 O O . GLU A 1 100 ? 10.392 2.486 -1.215 1.00 95.81 100 GLU A O 1
ATOM 792 N N . GLU A 1 101 ? 10.340 3.902 -2.960 1.00 96.12 101 GLU A N 1
ATOM 793 C CA . GLU A 1 101 ? 9.370 4.849 -2.393 1.00 96.12 101 GLU A CA 1
ATOM 794 C C . GLU A 1 101 ? 8.007 4.174 -2.175 1.00 96.12 101 GLU A C 1
ATOM 796 O O . GLU A 1 101 ? 7.550 4.106 -1.036 1.00 96.12 101 GLU A O 1
ATOM 801 N N . ASP A 1 102 ? 7.436 3.527 -3.197 1.00 94.75 102 ASP A N 1
ATOM 802 C CA . ASP A 1 102 ? 6.171 2.779 -3.093 1.00 94.75 102 ASP A CA 1
ATOM 803 C C . ASP A 1 102 ? 6.223 1.694 -2.001 1.00 94.75 102 ASP A C 1
ATOM 805 O O . ASP A 1 102 ? 5.241 1.423 -1.303 1.00 94.75 102 ASP A O 1
ATOM 809 N N . LYS A 1 103 ? 7.368 1.011 -1.856 1.00 94.62 103 LYS A N 1
ATOM 810 C CA . LYS A 1 103 ? 7.566 0.008 -0.800 1.00 94.62 103 LYS A CA 1
ATOM 811 C C . LYS A 1 103 ? 7.587 0.640 0.585 1.00 94.62 103 LYS A C 1
ATOM 813 O O . LYS A 1 103 ? 7.075 0.011 1.511 1.00 94.62 103 LYS A O 1
ATOM 818 N N . ARG A 1 104 ? 8.195 1.817 0.749 1.00 94.88 104 ARG A N 1
ATOM 819 C CA . ARG A 1 104 ? 8.181 2.546 2.025 1.00 94.88 104 ARG A CA 1
ATOM 820 C C . ARG A 1 104 ? 6.776 3.017 2.358 1.00 94.88 104 ARG A C 1
ATOM 822 O O . ARG A 1 104 ? 6.297 2.668 3.428 1.00 94.88 104 ARG A O 1
ATOM 829 N N . GLU A 1 105 ? 6.085 3.651 1.415 1.00 95.88 105 GLU A N 1
ATOM 830 C CA . GLU A 1 105 ? 4.702 4.102 1.606 1.00 95.88 105 GLU A CA 1
ATOM 831 C C . GLU A 1 105 ? 3.780 2.942 1.999 1.00 95.88 105 GLU A C 1
ATOM 833 O O . GLU A 1 105 ? 3.037 3.034 2.973 1.00 95.88 105 GLU A O 1
ATOM 838 N N . ARG A 1 106 ? 3.875 1.791 1.317 1.00 94.44 106 ARG A N 1
ATOM 839 C CA . ARG A 1 106 ? 3.093 0.600 1.692 1.00 94.44 106 ARG A CA 1
ATOM 840 C C . ARG A 1 106 ? 3.433 0.070 3.082 1.00 94.44 106 ARG A C 1
ATOM 842 O O . ARG A 1 106 ? 2.539 -0.414 3.771 1.00 94.44 106 ARG A O 1
ATOM 849 N N . LYS A 1 107 ? 4.707 0.103 3.487 1.00 94.50 107 LYS A N 1
ATOM 850 C CA . LYS A 1 107 ? 5.117 -0.318 4.835 1.00 94.50 107 LYS A CA 1
ATOM 851 C C . LYS A 1 107 ? 4.566 0.634 5.892 1.00 94.50 107 LYS A C 1
ATOM 853 O O . LYS A 1 107 ? 4.046 0.159 6.893 1.00 94.50 107 LYS A O 1
ATOM 858 N N . GLU A 1 108 ? 4.644 1.938 5.654 1.00 95.12 108 GLU A N 1
ATOM 859 C CA . GLU A 1 108 ? 4.113 2.968 6.550 1.00 95.12 108 GLU A CA 1
ATOM 860 C C . GLU A 1 108 ? 2.592 2.841 6.695 1.00 95.12 108 GLU A C 1
ATOM 862 O O . GLU A 1 108 ? 2.105 2.696 7.813 1.00 95.12 108 GLU A O 1
ATOM 867 N N . GLN A 1 109 ? 1.858 2.729 5.582 1.00 94.81 109 GLN A N 1
ATOM 868 C CA . GLN A 1 109 ? 0.410 2.475 5.588 1.00 94.81 109 GLN A CA 1
ATOM 869 C C . GLN A 1 109 ? 0.047 1.181 6.328 1.00 94.81 109 GLN A C 1
ATOM 871 O O . GLN A 1 109 ? -0.963 1.112 7.027 1.00 94.81 109 GLN A O 1
ATOM 876 N N . MET A 1 110 ? 0.859 0.129 6.184 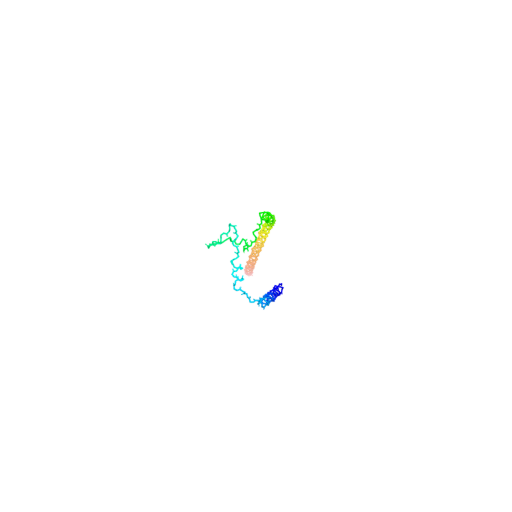1.00 93.81 110 MET A N 1
ATOM 877 C CA . MET A 1 110 ? 0.633 -1.135 6.883 1.00 93.81 110 MET A CA 1
ATOM 878 C C . MET A 1 110 ? 0.857 -1.008 8.396 1.00 93.81 110 MET A C 1
ATOM 880 O O . MET A 1 110 ? 0.102 -1.608 9.162 1.00 93.81 110 MET A O 1
ATOM 884 N N . ILE A 1 111 ? 1.868 -0.248 8.824 1.00 95.81 111 ILE A N 1
ATOM 885 C CA . ILE A 1 111 ? 2.137 0.030 10.241 1.00 95.81 111 ILE A CA 1
ATOM 886 C C . ILE A 1 111 ? 0.993 0.855 10.831 1.00 95.81 111 ILE A C 1
ATOM 888 O O . ILE A 1 111 ? 0.410 0.443 11.831 1.00 95.81 111 ILE A O 1
ATOM 892 N N . GLU A 1 112 ? 0.606 1.947 10.173 1.00 95.38 112 GLU A N 1
ATOM 893 C CA . GLU A 1 112 ? -0.491 2.815 10.610 1.00 95.38 112 GLU A CA 1
ATOM 894 C C . GLU A 1 112 ? -1.808 2.033 10.735 1.00 95.38 112 GLU A C 1
ATOM 896 O O . GLU A 1 112 ? -2.452 2.043 11.785 1.00 95.38 112 GLU A O 1
ATOM 901 N N . ALA A 1 113 ? -2.159 1.233 9.724 1.00 95.94 113 ALA A N 1
ATOM 902 C CA . ALA A 1 113 ? -3.350 0.388 9.770 1.00 95.94 113 ALA A CA 1
ATOM 903 C C . ALA A 1 113 ? -3.294 -0.674 10.886 1.00 95.94 113 ALA A C 1
ATOM 905 O O . ALA A 1 113 ? -4.334 -1.077 11.418 1.00 95.94 113 ALA A O 1
ATOM 906 N N . MET A 1 114 ? -2.102 -1.168 11.237 1.00 93.75 114 MET A N 1
ATOM 907 C CA . MET A 1 114 ? -1.926 -2.107 12.347 1.00 93.75 114 MET A CA 1
ATOM 908 C C . MET A 1 114 ? -2.099 -1.405 13.699 1.00 93.75 114 MET A C 1
ATOM 910 O O . MET A 1 114 ? -2.763 -1.951 14.582 1.00 93.75 114 MET A O 1
ATOM 914 N N . GLU A 1 115 ? -1.567 -0.193 13.851 1.00 94.06 115 GLU A N 1
ATOM 915 C CA . GLU A 1 115 ? -1.738 0.625 15.054 1.00 94.06 115 GLU A CA 1
ATOM 916 C C . GLU A 1 115 ? -3.196 1.034 15.268 1.00 94.06 115 GLU A C 1
ATOM 918 O O . GLU A 1 115 ? -3.711 0.897 16.377 1.00 94.06 115 GLU A O 1
ATOM 923 N N . GLU A 1 116 ? -3.903 1.458 14.219 1.00 95.25 116 GLU A N 1
ATOM 924 C CA . GLU A 1 116 ? -5.332 1.768 14.307 1.00 95.25 116 GLU A CA 1
ATOM 925 C C . GLU A 1 116 ? -6.164 0.551 14.721 1.00 95.25 116 GLU A C 1
ATOM 927 O O . GLU A 1 116 ? -7.037 0.649 15.587 1.00 95.25 116 GLU A O 1
ATOM 932 N N . LYS A 1 117 ? -5.892 -0.619 14.128 1.00 95.00 117 LYS A N 1
ATOM 933 C CA . LYS A 1 117 ? -6.561 -1.871 14.510 1.00 95.00 117 LYS A CA 1
ATOM 934 C C . LYS A 1 117 ? -6.278 -2.240 15.960 1.00 95.00 117 LYS A C 1
ATOM 936 O O . LYS A 1 117 ? -7.180 -2.714 16.646 1.00 95.00 117 LYS A O 1
ATOM 941 N N . ARG A 1 118 ? -5.049 -2.017 16.427 1.00 94.00 118 ARG A N 1
ATOM 942 C CA . ARG A 1 118 ? -4.665 -2.265 17.815 1.00 94.00 118 ARG A CA 1
ATOM 943 C C . ARG A 1 118 ? -5.397 -1.324 18.775 1.00 94.00 118 ARG A C 1
ATOM 945 O O . ARG A 1 118 ? -5.955 -1.813 19.748 1.00 94.00 118 ARG A O 1
ATOM 952 N N . LYS A 1 119 ? -5.476 -0.023 18.474 1.00 96.31 119 LYS A N 1
ATOM 953 C CA . LYS A 1 119 ? -6.235 0.949 19.284 1.00 96.31 119 LYS A CA 1
ATOM 954 C C . LYS A 1 119 ? -7.715 0.578 19.371 1.00 96.31 119 LYS A C 1
ATOM 956 O O . LYS A 1 119 ? -8.251 0.494 20.467 1.00 96.31 119 LYS A O 1
ATOM 961 N N . LYS A 1 120 ? -8.347 0.247 18.239 1.00 95.62 120 LYS A N 1
ATOM 962 C CA . LYS A 1 120 ? -9.745 -0.227 18.215 1.00 95.62 120 LYS A CA 1
ATOM 963 C C . LYS A 1 120 ? -9.942 -1.486 19.060 1.00 95.62 120 LYS A C 1
ATOM 965 O O . LYS A 1 120 ? -10.912 -1.588 19.798 1.00 95.62 120 LYS A O 1
ATOM 970 N N . MET A 1 121 ? -9.004 -2.430 18.988 1.00 95.44 121 MET A N 1
ATOM 971 C CA . MET A 1 121 ? -9.048 -3.640 19.809 1.00 95.44 121 MET A CA 1
ATOM 972 C C . MET A 1 121 ? -8.907 -3.328 21.306 1.00 95.44 121 MET A C 1
ATOM 974 O O . MET A 1 121 ? -9.624 -3.912 22.114 1.00 95.44 121 MET A O 1
ATOM 978 N N . GLU A 1 122 ? -8.007 -2.417 21.682 1.00 94.38 122 GLU A N 1
ATOM 979 C CA . GLU A 1 122 ? -7.837 -1.970 23.070 1.00 94.38 122 GLU A CA 1
ATOM 980 C C . GLU A 1 122 ? -9.105 -1.262 23.587 1.00 94.38 122 GLU A C 1
ATOM 982 O O . GLU A 1 122 ? -9.570 -1.581 24.681 1.00 94.38 122 GLU A O 1
ATOM 987 N N . GLU A 1 123 ? -9.724 -0.394 22.782 1.00 95.06 123 GLU A N 1
ATOM 988 C CA . GLU A 1 123 ? -11.006 0.255 23.098 1.00 95.06 123 GLU A CA 1
ATOM 989 C C . GLU A 1 123 ? -12.149 -0.759 23.277 1.00 95.06 123 GLU A C 1
ATOM 991 O O . GLU A 1 123 ? -12.925 -0.662 24.230 1.00 95.06 123 GLU A O 1
ATOM 996 N N . ASP A 1 124 ? -12.246 -1.764 22.403 1.00 96.06 124 ASP A N 1
ATOM 997 C CA . ASP A 1 124 ? -13.260 -2.818 22.505 1.00 96.06 124 ASP A CA 1
ATOM 998 C C . ASP A 1 124 ? -13.068 -3.681 23.762 1.00 96.06 124 ASP A C 1
ATOM 1000 O O . ASP A 1 124 ? -14.043 -4.098 24.397 1.00 96.06 124 ASP A O 1
ATOM 1004 N N . ILE A 1 125 ? -11.816 -3.953 24.146 1.00 96.50 125 ILE A N 1
ATOM 1005 C CA . ILE A 1 125 ? -11.494 -4.668 25.388 1.00 96.50 125 ILE A CA 1
ATOM 1006 C C . ILE A 1 125 ? -11.879 -3.821 26.605 1.00 96.50 125 ILE A C 1
ATOM 1008 O O . ILE A 1 125 ? -12.487 -4.352 27.538 1.00 96.50 125 ILE A O 1
ATOM 1012 N N . GLN A 1 126 ? -11.570 -2.522 26.595 1.00 95.69 126 GLN A N 1
ATOM 1013 C CA . GLN A 1 126 ? -11.921 -1.603 27.680 1.00 95.69 126 GLN A CA 1
ATOM 1014 C C . GLN A 1 126 ? -13.437 -1.504 27.863 1.00 95.69 126 GLN A C 1
ATOM 1016 O O . GLN A 1 126 ? -13.919 -1.721 28.973 1.00 95.69 126 GLN A O 1
ATOM 1021 N N . LYS A 1 127 ? -14.202 -1.303 26.782 1.00 96.69 127 LYS A N 1
ATOM 1022 C CA . LYS A 1 127 ? -15.674 -1.270 26.839 1.00 96.69 127 LYS A CA 1
ATOM 1023 C C . LYS A 1 127 ? -16.257 -2.552 27.426 1.00 96.69 127 LYS A C 1
ATOM 1025 O O . LYS A 1 127 ? -17.077 -2.492 28.335 1.00 96.69 127 LYS A O 1
ATOM 1030 N N . LYS A 1 128 ? -15.783 -3.722 26.980 1.00 96.38 128 LYS A N 1
ATOM 1031 C CA . LYS A 1 128 ? -16.229 -5.015 27.532 1.00 96.38 128 LYS A CA 1
ATOM 1032 C C . LYS A 1 128 ? -15.893 -5.173 29.014 1.00 96.38 128 LYS A C 1
ATOM 1034 O O . LYS A 1 128 ? -16.637 -5.826 29.743 1.00 96.38 128 LYS A O 1
ATOM 1039 N N . MET A 1 129 ? -14.763 -4.630 29.462 1.00 95.12 129 MET A N 1
ATOM 1040 C CA . MET A 1 129 ? -14.385 -4.662 30.873 1.00 95.12 129 MET A CA 1
ATOM 1041 C C . MET A 1 129 ? -15.274 -3.727 31.704 1.00 95.12 129 MET A C 1
ATOM 1043 O O . MET A 1 129 ? -15.753 -4.132 32.760 1.00 95.12 129 MET A O 1
ATOM 1047 N N . GLU A 1 130 ? -15.558 -2.522 31.211 1.00 94.62 130 GLU A N 1
ATOM 1048 C CA . GLU A 1 130 ? -16.464 -1.573 31.865 1.00 94.62 130 GLU A CA 1
ATOM 1049 C C . GLU A 1 130 ? -17.896 -2.105 31.962 1.00 94.62 130 GLU A C 1
ATOM 1051 O O . GLU A 1 130 ? -18.506 -2.016 33.028 1.00 94.62 130 GLU A O 1
ATOM 1056 N N . GLU A 1 131 ? -18.417 -2.713 30.894 1.00 95.69 131 GLU A N 1
ATOM 1057 C CA . GLU A 1 131 ? -19.736 -3.354 30.885 1.00 95.69 131 GLU A CA 1
ATOM 1058 C C . GLU A 1 131 ? -19.830 -4.458 31.942 1.00 95.69 131 GLU A C 1
ATOM 1060 O O . GLU A 1 131 ? -20.783 -4.482 32.721 1.00 95.69 131 GLU A O 1
ATOM 1065 N N . LYS A 1 132 ? -18.808 -5.320 32.042 1.00 96.75 132 LYS A N 1
ATOM 1066 C CA . LYS A 1 132 ? -18.746 -6.357 33.083 1.00 96.75 132 LYS A CA 1
ATOM 1067 C C . LYS A 1 132 ? -18.722 -5.767 34.491 1.00 96.75 132 LYS A C 1
ATOM 1069 O O . LYS A 1 132 ? -19.455 -6.237 35.356 1.00 96.75 132 LYS A O 1
ATOM 1074 N N . ILE A 1 133 ? -17.931 -4.716 34.717 1.00 96.25 133 ILE A N 1
ATOM 1075 C CA . ILE A 1 133 ? -17.872 -4.030 36.016 1.00 96.25 133 ILE A CA 1
ATOM 1076 C C . ILE A 1 133 ? -19.233 -3.411 36.365 1.00 96.25 133 ILE A C 1
ATOM 1078 O O . ILE A 1 133 ? -19.662 -3.464 37.518 1.00 96.25 133 ILE A O 1
ATOM 1082 N N . GLN A 1 134 ? -19.929 -2.815 35.396 1.00 95.19 134 GLN A N 1
ATOM 1083 C CA . GLN A 1 134 ? -21.269 -2.268 35.617 1.00 95.19 134 GLN A CA 1
ATOM 1084 C C . GLN A 1 134 ? -22.295 -3.365 35.913 1.00 95.19 134 GLN A C 1
ATOM 1086 O O . GLN A 1 134 ? -23.132 -3.186 36.797 1.00 95.19 134 GLN A O 1
ATOM 1091 N N . GLU A 1 135 ? -22.233 -4.493 35.208 1.00 95.12 135 GLU A N 1
ATOM 1092 C CA . GLU A 1 135 ? -23.126 -5.629 35.436 1.00 95.12 135 GLU A CA 1
ATOM 1093 C C . GLU A 1 135 ? -22.935 -6.223 36.839 1.00 95.12 135 GLU A C 1
ATOM 1095 O O . GLU A 1 135 ? -23.916 -6.451 37.549 1.00 95.12 135 GLU A O 1
ATOM 1100 N N . GLU A 1 136 ? -21.689 -6.406 37.281 1.00 94.75 136 GLU A N 1
ATOM 1101 C CA . GLU A 1 136 ? -21.387 -6.857 38.644 1.00 94.75 136 GLU A CA 1
ATOM 1102 C C . GLU A 1 136 ? -21.866 -5.856 39.697 1.00 94.75 136 GLU A C 1
ATOM 1104 O O . GLU A 1 136 ? -22.480 -6.253 40.686 1.00 94.75 136 GLU A O 1
ATOM 1109 N N . LYS A 1 137 ? -21.676 -4.550 39.471 1.00 93.00 137 LYS A N 1
ATOM 1110 C CA . LYS A 1 137 ? -22.202 -3.515 40.375 1.00 93.00 137 LYS A CA 1
ATOM 1111 C C . LYS A 1 137 ? -23.725 -3.565 40.494 1.00 93.00 137 LYS A C 1
ATOM 1113 O O . LYS A 1 137 ? -24.233 -3.448 41.605 1.00 93.00 137 LYS A O 1
ATOM 1118 N N . ARG A 1 138 ? -24.448 -3.772 39.386 1.00 94.69 138 ARG A N 1
ATOM 1119 C CA . ARG A 1 138 ? -25.916 -3.922 39.400 1.00 94.69 138 ARG A CA 1
ATOM 1120 C C . ARG A 1 138 ? -26.344 -5.156 40.190 1.00 94.69 138 ARG A C 1
ATOM 1122 O O . ARG A 1 138 ? -27.211 -5.042 41.049 1.00 94.69 138 ARG A O 1
ATOM 1129 N N . LYS A 1 139 ? -25.685 -6.300 39.973 1.00 96.31 139 LYS A N 1
ATOM 1130 C CA . LYS A 1 139 ? -25.944 -7.531 40.742 1.00 96.31 139 LYS A CA 1
ATOM 1131 C C . LYS A 1 139 ? -25.727 -7.320 42.241 1.00 96.31 139 LYS A C 1
ATOM 1133 O O . LYS A 1 139 ? -26.599 -7.661 43.032 1.00 96.31 139 LYS A O 1
ATOM 1138 N N . MET A 1 140 ? -24.619 -6.685 42.622 1.00 93.25 140 MET A N 1
ATOM 1139 C CA . MET A 1 140 ? -24.318 -6.364 44.021 1.00 93.25 140 MET A CA 1
ATOM 1140 C C . MET A 1 140 ? -25.349 -5.411 44.644 1.00 93.25 140 MET A C 1
ATOM 1142 O O . MET A 1 140 ? -25.703 -5.558 45.813 1.00 93.25 140 MET A O 1
ATOM 1146 N N . GLU A 1 141 ? -25.841 -4.425 43.890 1.00 93.06 141 GLU A N 1
ATOM 1147 C CA . GLU A 1 141 ? -26.868 -3.497 44.371 1.00 93.06 141 GLU A CA 1
ATOM 1148 C C . GLU A 1 141 ? -28.220 -4.196 44.574 1.00 93.06 141 GLU A C 1
ATOM 1150 O O . GLU A 1 141 ? -28.878 -3.977 45.594 1.00 93.06 141 GLU A O 1
ATOM 1155 N N . ASP A 1 142 ? -28.609 -5.072 43.647 1.00 94.44 142 ASP A N 1
ATOM 1156 C CA . ASP A 1 142 ? -29.832 -5.868 43.753 1.00 94.44 142 ASP A CA 1
ATOM 1157 C C . ASP A 1 142 ? -29.765 -6.851 44.932 1.00 94.44 142 ASP A C 1
ATOM 1159 O O . ASP A 1 142 ? -30.737 -7.002 45.676 1.00 94.44 142 ASP A O 1
ATOM 1163 N N . GLU A 1 143 ? -28.615 -7.490 45.160 1.00 94.12 143 GLU A N 1
ATOM 1164 C CA . GLU A 1 143 ? -28.381 -8.343 46.332 1.00 94.12 143 GLU A CA 1
ATOM 1165 C C . GLU A 1 143 ? -28.438 -7.549 47.640 1.00 94.12 143 GLU A C 1
ATOM 1167 O O . GLU A 1 143 ? -29.069 -7.985 48.606 1.00 94.12 143 GLU A O 1
ATOM 1172 N N . LYS A 1 144 ? -27.851 -6.347 47.666 1.00 93.38 144 LYS A N 1
ATOM 1173 C CA . LYS A 1 144 ? -27.913 -5.459 48.831 1.00 93.38 144 LYS A CA 1
ATOM 1174 C C . LYS A 1 144 ? -29.350 -5.032 49.142 1.00 93.38 144 LYS A C 1
ATOM 1176 O O . LYS A 1 144 ? -29.738 -5.057 50.307 1.00 93.38 144 LYS A O 1
ATOM 1181 N N . LYS A 1 145 ? -30.152 -4.687 48.126 1.00 94.69 145 LYS A N 1
ATOM 1182 C CA . LYS A 1 145 ? -31.581 -4.358 48.295 1.00 94.69 145 LYS A CA 1
ATOM 1183 C C . LYS A 1 145 ? -32.371 -5.545 48.840 1.00 94.69 145 LYS A C 1
ATOM 1185 O O . LYS A 1 145 ? -33.136 -5.369 49.782 1.00 94.69 145 LYS A O 1
ATOM 1190 N N . LYS A 1 146 ? -32.133 -6.756 48.324 1.00 95.06 146 LYS A N 1
ATOM 1191 C CA . LYS A 1 146 ? -32.768 -7.979 48.845 1.00 95.06 146 LYS A CA 1
ATOM 1192 C C . LYS A 1 146 ? -32.422 -8.235 50.313 1.00 95.06 146 LYS A C 1
ATOM 1194 O O . LYS A 1 146 ? -33.312 -8.577 51.087 1.00 95.06 146 LYS A O 1
ATOM 1199 N N . MET A 1 147 ? -31.160 -8.057 50.712 1.00 91.69 147 MET A N 1
ATOM 1200 C CA . MET A 1 147 ? -30.764 -8.188 52.121 1.00 91.69 147 MET A CA 1
ATOM 1201 C C . MET A 1 147 ? -31.402 -7.113 53.009 1.00 91.69 147 MET A C 1
ATOM 1203 O O . MET A 1 147 ? -31.858 -7.427 54.106 1.00 91.69 147 MET A O 1
ATOM 1207 N N . GLU A 1 148 ? -31.476 -5.864 52.543 1.00 92.50 148 GLU A N 1
ATOM 1208 C CA . GLU A 1 148 ? -32.143 -4.774 53.265 1.00 92.50 148 GLU A CA 1
ATOM 1209 C C . GLU A 1 148 ? -33.636 -5.080 53.464 1.00 92.50 148 GLU A C 1
ATOM 1211 O O . GLU A 1 148 ? -34.150 -4.961 54.571 1.00 92.50 148 GLU A O 1
ATOM 1216 N N . GLU A 1 149 ? -34.335 -5.542 52.425 1.00 92.81 149 GLU A N 1
ATOM 1217 C CA . GLU A 1 149 ? -35.745 -5.936 52.517 1.00 92.81 149 GLU A CA 1
ATOM 1218 C C . GLU A 1 149 ? -35.963 -7.090 53.498 1.00 92.81 149 GLU A C 1
ATOM 1220 O O . GLU A 1 149 ? -36.904 -7.040 54.294 1.00 92.81 149 GLU A O 1
ATOM 1225 N N . GLN A 1 150 ? -35.083 -8.100 53.486 1.00 92.50 150 GLN A N 1
ATOM 1226 C CA . GLN A 1 150 ? -35.109 -9.188 54.468 1.00 92.50 150 GLN A CA 1
ATOM 1227 C C . GLN A 1 150 ? -34.919 -8.658 55.891 1.00 92.50 150 GLN A C 1
ATOM 1229 O O . GLN A 1 150 ? -35.714 -8.977 56.773 1.00 92.50 150 GLN A O 1
ATOM 1234 N N . PHE A 1 151 ? -33.937 -7.783 56.106 1.00 94.12 151 PHE A N 1
ATOM 1235 C CA . PHE A 1 151 ? -33.687 -7.184 57.414 1.00 94.12 151 PHE A CA 1
ATOM 1236 C C . PHE A 1 151 ? -34.870 -6.333 57.900 1.00 94.12 151 PHE A C 1
ATOM 1238 O O . PHE A 1 151 ? -35.282 -6.430 59.055 1.00 94.12 151 PHE A O 1
ATOM 1245 N N . GLN A 1 152 ? -35.468 -5.528 57.018 1.00 90.50 152 GLN A N 1
ATOM 1246 C CA . GLN A 1 152 ? -36.655 -4.729 57.332 1.00 90.50 152 GLN A CA 1
ATOM 1247 C C . GLN A 1 152 ? -37.866 -5.613 57.640 1.00 90.50 152 GLN A C 1
ATOM 1249 O O . GLN A 1 152 ? -38.646 -5.312 58.544 1.00 90.50 152 GLN A O 1
ATOM 1254 N N . HIS A 1 153 ? -38.038 -6.707 56.904 1.00 93.75 153 HIS A N 1
ATOM 1255 C CA . HIS A 1 153 ? -39.095 -7.676 57.155 1.00 93.75 153 HIS A CA 1
ATOM 1256 C C . HIS A 1 153 ? -38.927 -8.359 58.519 1.00 93.75 153 HIS A C 1
ATOM 1258 O O . HIS A 1 153 ? -39.895 -8.458 59.277 1.00 93.75 153 HIS A O 1
ATOM 1264 N N . ASP A 1 154 ? -37.708 -8.763 58.869 1.00 92.75 154 ASP A N 1
ATOM 1265 C CA . ASP A 1 154 ? -37.411 -9.372 60.166 1.00 92.75 154 ASP A CA 1
ATOM 1266 C C . ASP A 1 154 ? -37.579 -8.371 61.312 1.00 92.75 154 ASP A C 1
ATOM 1268 O O . ASP A 1 154 ? -38.167 -8.702 62.343 1.00 92.75 154 ASP A O 1
ATOM 1272 N N . ARG A 1 155 ? -37.180 -7.113 61.101 1.00 93.56 155 ARG A N 1
ATOM 1273 C CA . ARG A 1 155 ? -37.437 -6.018 62.041 1.00 93.56 155 ARG A CA 1
ATOM 1274 C C . ARG A 1 155 ? -38.934 -5.821 62.292 1.00 93.56 155 ARG A C 1
ATOM 1276 O O . ARG A 1 155 ? -39.352 -5.813 63.444 1.00 93.56 155 ARG A O 1
ATOM 1283 N N . ARG A 1 156 ? -39.757 -5.753 61.237 1.00 93.06 156 ARG A N 1
ATOM 1284 C CA . ARG A 1 156 ? -41.226 -5.631 61.358 1.00 93.06 156 ARG A CA 1
ATOM 1285 C C . ARG A 1 156 ? -41.844 -6.805 62.117 1.00 93.06 156 ARG A C 1
ATOM 1287 O O . ARG A 1 156 ? -42.767 -6.604 62.903 1.00 93.06 156 ARG A O 1
ATOM 1294 N N . LYS A 1 157 ? -41.355 -8.029 61.891 1.00 94.19 157 LYS A N 1
ATOM 1295 C CA . LYS A 1 157 ? -41.789 -9.208 62.656 1.00 94.19 157 LYS A CA 1
ATOM 1296 C C . LYS A 1 157 ? -41.449 -9.074 64.138 1.00 94.19 157 LYS A C 1
ATOM 1298 O O . LYS A 1 157 ? -42.286 -9.393 64.975 1.00 94.19 157 LYS A O 1
ATOM 1303 N N . MET A 1 158 ? -40.245 -8.601 64.454 1.00 91.50 158 MET A N 1
ATOM 1304 C CA . MET A 1 158 ? -39.796 -8.393 65.830 1.00 91.50 158 MET A CA 1
ATOM 1305 C C . MET A 1 158 ? -40.660 -7.339 66.539 1.00 91.50 158 MET A C 1
ATOM 1307 O O . MET A 1 158 ? -41.212 -7.627 67.599 1.00 91.50 158 MET A O 1
ATOM 1311 N N . ASP A 1 159 ? -40.889 -6.188 65.899 1.00 92.56 159 ASP A N 1
ATOM 1312 C CA . ASP A 1 159 ? -41.750 -5.116 66.422 1.00 92.56 159 ASP A CA 1
ATOM 1313 C C . ASP A 1 159 ? -43.179 -5.620 66.713 1.00 92.56 159 ASP A C 1
ATOM 1315 O O . ASP A 1 159 ? -43.768 -5.296 67.745 1.00 92.56 159 ASP A O 1
ATOM 1319 N N . MET A 1 160 ? -43.726 -6.474 65.840 1.00 91.62 160 MET A N 1
ATOM 1320 C CA . MET A 1 160 ? -45.049 -7.081 66.021 1.00 91.62 160 MET A CA 1
ATOM 1321 C C . MET A 1 160 ? -45.103 -8.030 67.228 1.00 91.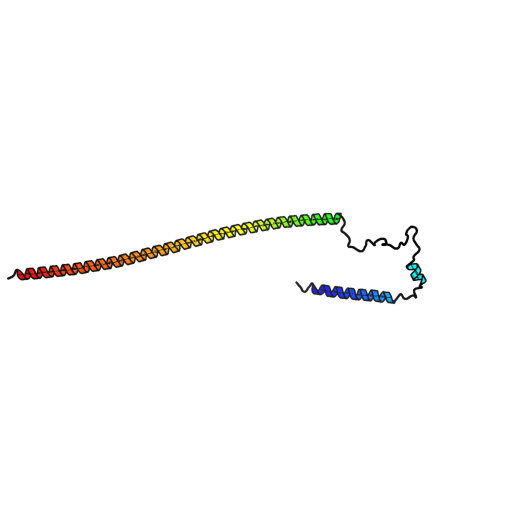62 160 MET A C 1
ATOM 1323 O O . MET A 1 160 ? -46.083 -8.023 67.974 1.00 91.62 160 MET A O 1
ATOM 1327 N N . ILE A 1 161 ? -44.053 -8.831 67.448 1.00 93.19 161 ILE A N 1
ATOM 1328 C CA . ILE A 1 161 ? -43.953 -9.720 68.616 1.00 93.19 161 ILE A CA 1
ATOM 1329 C C . ILE A 1 161 ? -43.869 -8.899 69.908 1.00 93.19 161 ILE A C 1
ATOM 1331 O O . ILE A 1 161 ? -44.541 -9.234 70.884 1.00 93.19 161 ILE A O 1
ATOM 1335 N N . VAL A 1 162 ? -43.076 -7.824 69.922 1.00 90.00 162 VAL A N 1
ATOM 1336 C CA . VAL A 1 162 ? -42.945 -6.943 71.094 1.00 90.00 162 VAL A CA 1
ATOM 1337 C C . VAL A 1 162 ? -44.285 -6.293 71.432 1.00 90.00 162 VAL A C 1
ATOM 1339 O O . VAL A 1 162 ? -44.731 -6.393 72.574 1.00 90.00 162 VAL A O 1
ATOM 1342 N N . ALA A 1 163 ? -44.980 -5.734 70.437 1.00 90.38 163 ALA A N 1
ATOM 1343 C CA . ALA A 1 163 ? -46.305 -5.147 70.633 1.00 90.38 163 ALA A CA 1
ATOM 1344 C C . ALA A 1 163 ? -47.313 -6.158 71.211 1.00 90.38 163 ALA A C 1
ATOM 1346 O O . ALA A 1 163 ? -48.059 -5.838 72.137 1.00 90.38 163 ALA A O 1
ATOM 1347 N N . PHE A 1 164 ? -47.296 -7.403 70.719 1.00 93.06 164 PHE A N 1
ATOM 1348 C CA . PHE A 1 164 ? -48.135 -8.477 71.254 1.00 93.06 164 PHE A CA 1
ATOM 1349 C C . PHE A 1 164 ? -47.808 -8.803 72.723 1.00 93.06 164 PHE A C 1
ATOM 1351 O O . PHE A 1 164 ? -48.713 -8.983 73.542 1.00 93.06 164 PHE A O 1
ATOM 1358 N N . MET A 1 165 ? -46.521 -8.860 73.083 1.00 87.56 165 MET A N 1
ATOM 1359 C CA . MET A 1 165 ? -46.095 -9.094 74.467 1.00 87.56 165 MET A CA 1
ATOM 1360 C C . MET A 1 165 ? -46.518 -7.960 75.411 1.00 87.56 165 MET A C 1
ATOM 1362 O O . MET A 1 165 ? -46.934 -8.236 76.540 1.00 87.56 165 MET A O 1
ATOM 1366 N N . ASP A 1 166 ? -46.443 -6.707 74.966 1.00 88.12 166 ASP A N 1
ATOM 1367 C CA . ASP A 1 166 ? -46.860 -5.546 75.757 1.00 88.12 166 ASP A CA 1
ATOM 1368 C C . ASP A 1 166 ? -48.379 -5.528 75.988 1.00 88.12 166 ASP A C 1
ATOM 1370 O O . ASP A 1 166 ? -48.836 -5.294 77.112 1.00 88.12 166 ASP A O 1
ATOM 1374 N N . GLU A 1 167 ? -49.174 -5.886 74.974 1.00 87.31 167 GLU A N 1
ATOM 1375 C CA . GLU A 1 167 ? -50.633 -6.001 75.096 1.00 87.31 167 GLU A CA 1
ATOM 1376 C C . GLU A 1 167 ? -51.046 -7.103 76.094 1.00 87.31 167 GLU A C 1
ATOM 1378 O O . GLU A 1 167 ? -51.960 -6.924 76.907 1.00 87.31 167 GLU A O 1
ATOM 1383 N N . MET A 1 168 ? -50.336 -8.235 76.084 1.00 83.56 168 MET A N 1
ATOM 1384 C CA . MET A 1 168 ? -50.545 -9.343 77.024 1.00 83.56 168 MET A CA 1
ATOM 1385 C C . MET A 1 168 ? -50.191 -8.965 78.472 1.00 83.56 168 MET A C 1
ATOM 1387 O O . MET A 1 168 ? -50.850 -9.422 79.409 1.00 83.56 168 MET A O 1
ATOM 1391 N N . LYS A 1 169 ? -49.176 -8.118 78.687 1.00 77.81 169 LYS A N 1
ATOM 1392 C CA . LYS A 1 169 ? -48.819 -7.615 80.026 1.00 77.81 169 LYS A CA 1
ATOM 1393 C C . LYS A 1 169 ? -49.831 -6.596 80.548 1.00 77.81 169 LYS A C 1
ATOM 1395 O O . LYS A 1 169 ? -50.212 -6.680 81.713 1.00 77.81 169 LYS A O 1
ATOM 1400 N N . GLY A 1 170 ? -50.319 -5.691 79.696 1.00 70.44 170 GLY A N 1
ATOM 1401 C CA . GLY A 1 170 ? -51.330 -4.695 80.073 1.00 70.44 170 GLY A CA 1
ATOM 1402 C C . GLY A 1 170 ? -52.662 -5.313 80.520 1.00 70.44 170 GLY A C 1
ATOM 1403 O O . GLY A 1 170 ? -53.264 -4.850 81.486 1.00 70.44 170 GLY A O 1
ATOM 1404 N N . LYS A 1 171 ? -53.088 -6.415 79.887 1.00 63.34 171 LYS A N 1
ATOM 1405 C CA . LYS A 1 171 ? -54.312 -7.157 80.255 1.00 63.34 171 LYS A CA 1
ATOM 1406 C C . LYS A 1 171 ? -54.205 -7.916 81.586 1.00 63.34 171 LYS A C 1
ATOM 1408 O O . LYS A 1 171 ? -55.228 -8.175 82.212 1.00 63.34 171 LYS A O 1
ATOM 1413 N N . ASN A 1 172 ? -52.995 -8.247 82.040 1.00 59.50 172 ASN A N 1
ATOM 1414 C CA . ASN A 1 172 ? -52.768 -8.926 83.322 1.00 59.50 172 ASN A CA 1
ATOM 1415 C C . ASN A 1 172 ? -52.695 -7.973 84.529 1.00 59.50 172 ASN A C 1
ATOM 1417 O O . ASN A 1 172 ? -52.735 -8.447 85.658 1.00 59.50 172 ASN A O 1
ATOM 1421 N N . LEU A 1 173 ? -52.616 -6.653 84.317 1.00 55.47 173 LEU A N 1
ATOM 1422 C CA . LEU A 1 173 ? -52.565 -5.647 85.391 1.00 55.47 173 LEU A CA 1
ATOM 1423 C C . LEU A 1 173 ? -53.944 -5.077 85.792 1.00 55.47 173 LEU A C 1
ATOM 1425 O O . LEU A 1 173 ? -54.015 -4.239 86.685 1.00 55.47 173 LEU A O 1
ATOM 1429 N N . GLN A 1 174 ? -55.032 -5.499 85.134 1.00 53.50 174 GLN A N 1
ATOM 1430 C CA . GLN A 1 174 ? -56.410 -5.043 85.402 1.00 53.50 174 GLN A CA 1
ATOM 1431 C C . GLN A 1 174 ? -57.275 -6.075 86.161 1.00 53.50 174 GLN A C 1
ATOM 1433 O O . GLN A 1 174 ? -58.498 -5.941 86.200 1.00 53.50 174 GLN A O 1
ATOM 1438 N N . ARG A 1 175 ? -56.662 -7.104 86.757 1.00 45.84 175 ARG A N 1
ATOM 1439 C CA . ARG A 1 175 ? -57.296 -8.015 87.725 1.00 45.84 175 ARG A CA 1
ATOM 1440 C C . ARG A 1 175 ? -56.653 -7.839 89.089 1.00 45.84 175 ARG A C 1
ATOM 1442 O O . ARG A 1 175 ? -57.409 -7.933 90.077 1.00 45.84 175 ARG A O 1
#

Foldseek 3Di:
DPVVVVVVVVVVVVVVVVVVVVVVVVVPPPPPPCDVVNVVCVVCPPDDPPDDPDDDPPDDPPPDDDDDDDPVVVVVVVVVVVVVVVVVVVVVVVVVVVVVVVVVVVVVVVVVVVVVVVVVVVVVVVVVVVVVVVVVVVVVVVVVVVVVVVVVVVVVVVVVVVVVVVVVVVVVVPD

Sequence (175 aa):
MLNKFLKNTSKSSVCNQEKFEALSAQASESSTPIDEDEIYRQVIRPERHGRTRGYGLGTTPSSVFRATPGRIELTSQLQAANVRNEKLISKIEKLEKKMEEDKRERKEQMIEAMEEKRKKMEEDIQKKMEEKIQEEKRKMEDEKKKMEEQFQHDRRKMDMIVAFMDEMKGKNLQR

Secondary structure (DSSP, 8-state):
-GGGTTTTHHHHHHHHHHHHHHHHHHTSS--S---HHHHHHHHSPPPPTT----SS--S--S-SS--PPPHHHHHHHHHHHHHHHHHHHHHHHHHHHHHHHHHHHHHHHHHHHHHHHHHHHHHHHHHHHHHHHHHHHHHHHHHHHHHHHHHHHHHHHHHHHHHHHHHHHHHHT--

Radius of gyration: 58.86 Å; chains: 1; bounding box: 109×36×169 Å

Organism: NCBI:txid4628

pLDDT: mean 79.65, std 17.35, range [45.84, 97.94]